Protein AF-A0A109VUZ9-F1 (afdb_monomer_lite)

InterPro domains:
  IPR001166 Hyperglycemic hormone [PR00550] (33-49)
  IPR001166 Hyperglycemic hormone [PR00550] (49-64)
  IPR001166 Hyperglycemic hormone [PR00550] (64-74)
  IPR001262 Hyperglycemic hormone type 2 [PR00549] (26-42)
  IPR001262 Hyperglycemic hormone type 2 [PR00549] (50-62)
  IPR001262 Hyperglycemic hormone type 2 [PR00549] (71-82)
  IPR018251 Crustacean neurohormone, conserved site [PS01250] (56-73)
  IPR031098 Crustacean CHH/MIH/GIH neurohormone family [PF01147] (33-82)
  IPR035957 Crustacean CHH/MIH/GIH neurohormone superfamily [G3DSA:1.10.2010.10] (20-83)
  IPR035957 Crustacean CHH/MIH/GIH neurohormone superfamily [SSF81778] (21-82)

Sequence (83 aa):
LLAVVLLAAHWSSSLQQAAARVINDDCPNLIGNRDLYKKVEWICDDCANIYRITGMASLCRKDCFFNEDFLWCVSAIERSEEM

pLDDT: mean 79.57, std 16.2, range [51.31, 97.44]

Secondary structure (DSSP, 8-state):
-HHHHHHHHHHGGG----------TT-GGGTT-HHHHHHHHHHHHHHHHHH--TTHHHHHTGGGG-SHHHHHHHHHHHHHHT-

Foldseek 3Di:
DVVVVVVVVVVVPPPPPPPPPPPPCQCVPCSVPVVVLVVLLVLQVVLCVQVVDPCLSVVCPPPNNPDVSSVVSVVSVVVVVVD

Structure (mmCIF, N/CA/C/O backbone):
data_AF-A0A109VUZ9-F1
#
_entry.id   AF-A0A109VUZ9-F1
#
loop_
_atom_site.group_PDB
_atom_site.id
_atom_site.type_symbol
_atom_site.label_atom_id
_atom_site.label_alt_id
_atom_site.label_comp_id
_atom_site.label_asym_id
_atom_site.label_entity_id
_atom_site.label_seq_id
_atom_site.pdbx_PDB_ins_code
_atom_site.Cartn_x
_atom_site.Cartn_y
_atom_site.Cartn_z
_atom_site.occupancy
_atom_site.B_iso_or_equiv
_atom_site.auth_seq_id
_atom_site.auth_comp_id
_atom_site.auth_asym_id
_atom_site.auth_atom_id
_atom_site.pdbx_PDB_model_num
ATOM 1 N N . LEU A 1 1 ? 19.842 -53.834 -7.611 1.00 61.84 1 LEU A N 1
ATOM 2 C CA . LEU A 1 1 ? 20.614 -52.569 -7.542 1.00 61.84 1 LEU A CA 1
ATOM 3 C C . LEU A 1 1 ? 19.991 -51.479 -8.414 1.00 61.84 1 LEU A C 1
ATOM 5 O O . LEU A 1 1 ? 19.527 -50.501 -7.853 1.00 61.84 1 LEU A O 1
ATOM 9 N N . LEU A 1 2 ? 19.857 -51.672 -9.733 1.00 62.16 2 LEU A N 1
ATOM 10 C CA . LEU A 1 2 ? 19.236 -50.687 -10.642 1.00 62.16 2 LEU A CA 1
ATOM 11 C C . LEU A 1 2 ? 17.806 -50.269 -10.241 1.00 62.16 2 LEU A C 1
ATOM 13 O O . LEU A 1 2 ? 17.502 -49.085 -10.212 1.00 62.16 2 LEU A O 1
ATOM 17 N N . ALA A 1 3 ? 16.954 -51.217 -9.836 1.00 65.69 3 ALA A N 1
ATOM 18 C CA . ALA A 1 3 ? 15.584 -50.918 -9.400 1.00 65.69 3 ALA A CA 1
ATOM 19 C C . ALA A 1 3 ? 15.512 -50.032 -8.138 1.00 65.69 3 ALA A C 1
ATOM 21 O O . ALA A 1 3 ? 14.611 -49.213 -8.014 1.00 65.69 3 ALA A O 1
ATOM 22 N N . VAL A 1 4 ? 16.488 -50.149 -7.229 1.00 69.19 4 VAL A N 1
ATOM 23 C CA . VAL A 1 4 ? 16.564 -49.325 -6.007 1.00 69.19 4 VAL A CA 1
ATOM 24 C C . VAL A 1 4 ? 16.949 -47.887 -6.358 1.00 69.19 4 VAL A C 1
ATOM 26 O O . VAL A 1 4 ? 16.393 -46.949 -5.799 1.00 69.19 4 VAL A O 1
ATOM 29 N N . VAL A 1 5 ? 17.841 -47.713 -7.339 1.00 69.19 5 VAL A N 1
ATOM 30 C CA . VAL A 1 5 ? 18.246 -46.394 -7.852 1.00 69.19 5 VAL A CA 1
ATOM 31 C C . VAL A 1 5 ? 17.080 -45.697 -8.558 1.00 69.19 5 VAL A C 1
ATOM 33 O O . VAL A 1 5 ? 16.859 -44.510 -8.344 1.00 69.19 5 VAL A O 1
ATOM 36 N N . LEU A 1 6 ? 16.293 -46.435 -9.348 1.00 66.19 6 LEU A N 1
ATOM 37 C CA . LEU A 1 6 ? 15.130 -45.887 -10.056 1.00 66.19 6 LEU A CA 1
ATOM 38 C C . LEU A 1 6 ? 13.995 -45.484 -9.104 1.00 66.19 6 LEU A C 1
ATOM 40 O O . LEU A 1 6 ? 13.360 -44.452 -9.316 1.00 66.19 6 LEU A O 1
ATOM 44 N N . LEU A 1 7 ? 13.769 -46.263 -8.042 1.00 64.94 7 LEU A N 1
ATOM 45 C CA . LEU A 1 7 ? 12.795 -45.932 -7.001 1.00 64.94 7 LEU A CA 1
ATOM 46 C C . LEU A 1 7 ? 13.249 -44.723 -6.175 1.00 64.94 7 LEU A C 1
ATOM 48 O O . LEU A 1 7 ? 12.450 -43.822 -5.948 1.00 64.94 7 LEU A O 1
ATOM 52 N N . ALA A 1 8 ? 14.532 -44.639 -5.810 1.00 62.56 8 ALA A N 1
ATOM 53 C CA . ALA A 1 8 ? 15.080 -43.468 -5.125 1.00 62.56 8 ALA A CA 1
ATOM 54 C C . ALA A 1 8 ? 14.968 -42.188 -5.978 1.00 62.56 8 ALA A C 1
ATOM 56 O O . ALA A 1 8 ? 14.591 -41.138 -5.461 1.00 62.56 8 ALA A O 1
ATOM 57 N N . ALA A 1 9 ? 15.214 -42.285 -7.289 1.00 60.47 9 ALA A N 1
ATOM 58 C CA . ALA A 1 9 ? 15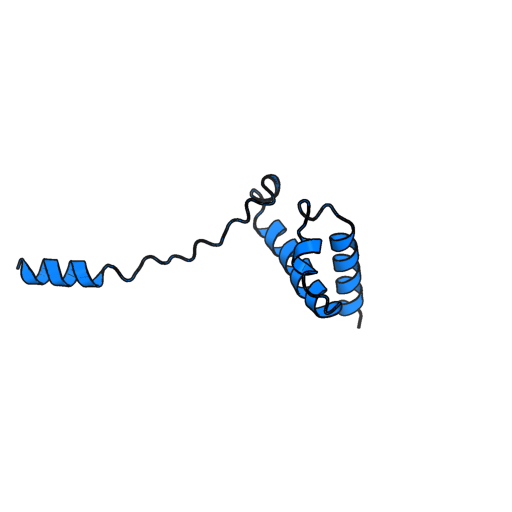.074 -41.165 -8.222 1.00 60.47 9 ALA A CA 1
ATOM 59 C C . ALA A 1 9 ? 13.615 -40.701 -8.409 1.00 60.47 9 ALA A C 1
ATOM 61 O O . ALA A 1 9 ? 13.364 -39.531 -8.689 1.00 60.47 9 ALA A O 1
ATOM 62 N N . HIS A 1 10 ? 12.640 -41.600 -8.237 1.00 57.44 10 HIS A N 1
ATOM 63 C CA . HIS A 1 10 ? 11.215 -41.256 -8.312 1.00 57.44 10 HIS A CA 1
ATOM 64 C C . HIS A 1 10 ? 10.675 -40.559 -7.058 1.00 57.44 10 HIS A C 1
ATOM 66 O O . HIS A 1 10 ? 9.618 -39.943 -7.126 1.00 57.44 10 HIS A O 1
ATOM 72 N N . TRP A 1 11 ? 11.359 -40.668 -5.918 1.00 56.34 11 TRP A N 1
ATOM 73 C CA . TRP A 1 11 ? 10.916 -40.064 -4.654 1.00 56.34 11 TRP A CA 1
ATOM 74 C C . TRP A 1 11 ? 11.573 -38.698 -4.417 1.00 56.34 11 TRP A C 1
ATOM 76 O O . TRP A 1 11 ? 11.120 -37.918 -3.583 1.00 56.34 11 TRP A O 1
ATOM 86 N N . SER A 1 12 ? 12.622 -38.376 -5.179 1.00 56.12 12 SER A N 1
ATOM 87 C CA . SER A 1 12 ? 13.328 -37.093 -5.110 1.00 56.12 12 SER A CA 1
ATOM 88 C C . SER A 1 12 ? 12.643 -35.950 -5.869 1.00 56.12 12 SER A C 1
ATOM 90 O O . SER A 1 12 ? 13.076 -34.808 -5.755 1.00 56.12 12 SER A O 1
ATOM 92 N N . SER A 1 13 ? 11.574 -36.209 -6.626 1.00 54.97 13 SER A N 1
ATOM 93 C CA . SER A 1 13 ? 10.861 -35.181 -7.402 1.00 54.97 13 SER A CA 1
ATOM 94 C C . SER A 1 13 ? 9.897 -34.319 -6.571 1.00 54.97 13 SER A C 1
ATOM 96 O O . SER A 1 13 ? 9.350 -33.352 -7.095 1.00 54.97 13 SER A O 1
ATOM 98 N N . SER A 1 14 ? 9.706 -34.610 -5.280 1.00 58.19 14 SER A N 1
ATOM 99 C CA . SER A 1 14 ? 8.730 -33.904 -4.431 1.00 58.19 14 SER A CA 1
ATOM 100 C C . SER A 1 14 ? 9.306 -32.822 -3.512 1.00 58.19 14 SER A C 1
ATOM 102 O O . SER A 1 14 ? 8.581 -32.332 -2.651 1.00 58.19 14 SER A O 1
ATOM 104 N N . LEU A 1 15 ? 10.567 -32.404 -3.663 1.00 60.16 15 LEU A N 1
AT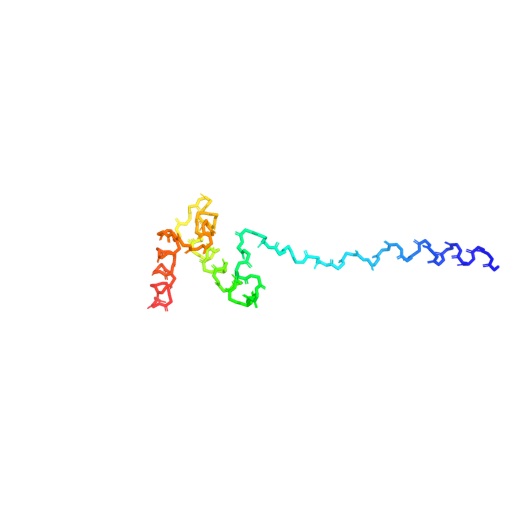OM 105 C CA . LEU A 1 15 ? 11.163 -31.453 -2.716 1.00 60.16 15 LEU A CA 1
ATOM 106 C C . LEU A 1 15 ? 11.901 -30.291 -3.376 1.00 60.16 15 LEU A C 1
ATOM 108 O O . LEU A 1 15 ? 13.068 -30.054 -3.098 1.00 60.16 15 LEU A O 1
ATOM 112 N N . GLN A 1 16 ? 11.211 -29.532 -4.229 1.00 61.53 16 GLN A N 1
ATOM 113 C CA . GLN A 1 16 ? 11.712 -28.220 -4.650 1.00 61.53 16 GLN A CA 1
ATOM 114 C C . GLN A 1 16 ? 10.598 -27.275 -5.120 1.00 61.53 16 GLN A C 1
ATOM 116 O O . GLN A 1 16 ? 10.674 -26.652 -6.170 1.00 61.53 16 GLN A O 1
ATOM 121 N N . GLN A 1 17 ? 9.573 -27.095 -4.291 1.00 54.47 17 GLN A N 1
ATOM 122 C CA . GLN A 1 17 ? 8.876 -25.809 -4.236 1.00 54.47 17 GLN A CA 1
ATOM 123 C C . GLN A 1 17 ? 9.396 -25.059 -3.012 1.00 54.47 17 GLN A C 1
ATOM 125 O O . GLN A 1 17 ? 8.708 -24.867 -2.015 1.00 54.47 17 GLN A O 1
ATOM 130 N N . ALA A 1 18 ? 10.667 -24.653 -3.078 1.00 54.34 18 ALA A N 1
ATOM 131 C CA . ALA A 1 18 ? 11.094 -23.513 -2.287 1.00 54.34 18 ALA A CA 1
ATOM 132 C C . ALA A 1 18 ? 10.219 -22.354 -2.763 1.00 54.34 18 ALA A C 1
ATOM 134 O O . ALA A 1 18 ? 10.274 -22.007 -3.941 1.00 54.34 18 ALA A O 1
ATOM 135 N N . ALA A 1 19 ? 9.363 -21.833 -1.885 1.00 56.03 19 ALA A N 1
ATOM 136 C CA . ALA A 1 19 ? 8.542 -20.669 -2.163 1.00 56.03 19 ALA A CA 1
ATOM 137 C C . ALA A 1 19 ? 9.457 -19.546 -2.668 1.00 56.03 19 ALA A C 1
ATOM 139 O O . ALA A 1 19 ? 10.134 -18.869 -1.886 1.00 56.03 19 ALA A O 1
ATOM 140 N N . ALA A 1 20 ? 9.524 -19.387 -3.989 1.00 53.03 20 ALA A N 1
ATOM 141 C CA . ALA A 1 20 ? 10.054 -18.199 -4.610 1.00 53.03 20 ALA A CA 1
ATOM 142 C C . ALA A 1 20 ? 9.099 -17.095 -4.169 1.00 53.03 20 ALA A C 1
ATOM 144 O O . ALA A 1 20 ? 8.005 -16.945 -4.701 1.00 53.03 20 ALA A O 1
ATOM 145 N N . ARG A 1 21 ? 9.472 -16.407 -3.091 1.00 52.81 21 ARG A N 1
ATOM 146 C CA . ARG A 1 21 ? 8.847 -15.156 -2.670 1.00 52.81 21 ARG A CA 1
ATOM 147 C C . ARG A 1 21 ? 8.946 -14.276 -3.903 1.00 52.81 21 ARG A C 1
ATOM 149 O O . ARG A 1 21 ? 10.064 -13.930 -4.283 1.00 52.81 21 ARG A O 1
ATOM 156 N N . VAL A 1 22 ? 7.813 -14.063 -4.566 1.00 51.31 22 VAL A N 1
ATOM 157 C CA . VAL A 1 22 ? 7.692 -13.201 -5.737 1.00 51.31 22 VAL A CA 1
ATOM 158 C C . VAL A 1 22 ? 8.363 -11.893 -5.351 1.00 51.31 22 VAL A C 1
ATOM 160 O O . VAL A 1 22 ? 7.927 -11.206 -4.432 1.00 51.31 22 VAL A O 1
ATOM 163 N N . ILE A 1 23 ? 9.515 -11.624 -5.954 1.00 54.75 23 ILE A N 1
ATOM 164 C CA . ILE A 1 23 ? 10.109 -10.300 -5.888 1.00 54.75 23 ILE A CA 1
ATOM 165 C C . ILE A 1 23 ? 9.207 -9.505 -6.822 1.00 54.75 23 ILE A C 1
ATOM 167 O O . ILE A 1 23 ? 9.215 -9.760 -8.022 1.00 54.75 23 ILE A O 1
ATOM 171 N N . ASN A 1 24 ? 8.337 -8.660 -6.266 1.00 58.19 24 ASN A N 1
ATOM 172 C CA . ASN A 1 24 ? 7.557 -7.736 -7.077 1.00 58.19 24 ASN A CA 1
ATOM 173 C C . ASN A 1 24 ? 8.554 -6.791 -7.759 1.00 58.19 24 ASN A C 1
ATOM 175 O O . ASN A 1 24 ? 9.103 -5.886 -7.127 1.00 58.19 24 ASN A O 1
ATOM 179 N N . ASP A 1 25 ? 8.809 -7.043 -9.043 1.00 61.84 25 ASP A N 1
ATOM 180 C CA . ASP A 1 25 ? 9.668 -6.227 -9.908 1.00 61.84 25 ASP A CA 1
ATOM 181 C C . ASP A 1 25 ? 9.051 -4.852 -10.213 1.00 61.84 25 ASP A C 1
ATOM 183 O O . ASP A 1 25 ? 9.683 -4.021 -10.862 1.00 61.84 25 ASP A O 1
ATOM 187 N N . ASP A 1 26 ? 7.847 -4.578 -9.700 1.00 68.44 26 ASP A N 1
ATOM 188 C CA . ASP A 1 26 ? 7.158 -3.294 -9.835 1.00 68.44 26 ASP A CA 1
ATOM 189 C C . ASP A 1 26 ? 8.021 -2.127 -9.333 1.00 68.44 26 ASP A C 1
ATOM 191 O O . ASP A 1 26 ? 7.908 -1.017 -9.849 1.00 68.44 26 ASP A O 1
ATOM 195 N N . CYS A 1 27 ? 8.913 -2.379 -8.361 1.00 79.31 27 CYS A N 1
ATOM 196 C CA . CYS A 1 27 ? 9.721 -1.351 -7.705 1.00 79.31 27 CYS A CA 1
ATOM 197 C C . CYS A 1 27 ? 11.217 -1.662 -7.662 1.00 79.31 27 CYS A C 1
ATOM 199 O O . CYS A 1 27 ? 11.746 -2.001 -6.598 1.00 79.31 27 CYS A O 1
ATOM 201 N N . PRO A 1 28 ? 11.941 -1.461 -8.782 1.00 70.88 28 PRO A N 1
ATOM 202 C CA . PRO A 1 28 ? 13.334 -1.881 -8.927 1.00 70.88 28 PRO A CA 1
ATOM 203 C C . PRO A 1 28 ? 14.280 -1.247 -7.897 1.00 70.88 28 PRO A C 1
ATOM 205 O O . PRO A 1 28 ? 15.198 -1.902 -7.409 1.00 70.88 28 PRO A O 1
ATOM 20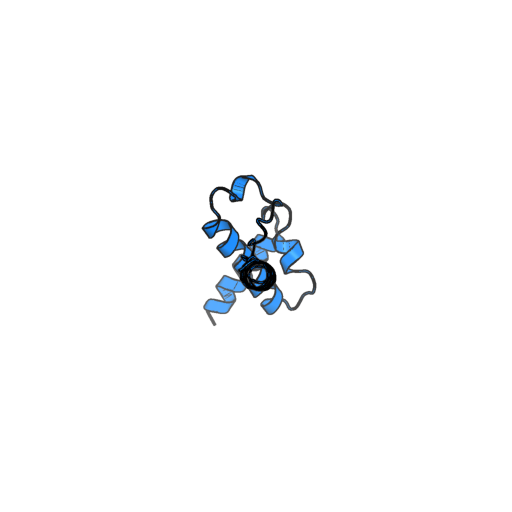8 N N . ASN A 1 29 ? 14.020 -0.001 -7.490 1.00 67.50 29 ASN A N 1
ATOM 209 C CA . ASN A 1 29 ? 14.839 0.702 -6.495 1.00 67.50 29 ASN A CA 1
ATOM 210 C C . ASN A 1 29 ? 14.598 0.219 -5.052 1.00 67.50 29 ASN A C 1
ATOM 212 O O . ASN A 1 29 ? 15.468 0.390 -4.200 1.00 67.50 29 ASN A O 1
ATOM 216 N N . LEU A 1 30 ? 13.449 -0.409 -4.764 1.00 65.69 30 LEU A N 1
ATOM 217 C CA . LEU A 1 30 ? 13.140 -0.979 -3.445 1.00 65.69 30 LEU A CA 1
ATOM 218 C C . LEU A 1 30 ? 13.657 -2.419 -3.286 1.00 65.69 30 LEU A C 1
ATOM 220 O O . LEU A 1 30 ? 13.721 -2.918 -2.163 1.00 65.69 30 LEU A O 1
ATOM 224 N N . ILE A 1 31 ? 14.105 -3.071 -4.368 1.00 61.03 31 ILE A N 1
ATOM 225 C CA . ILE A 1 31 ? 14.657 -4.441 -4.347 1.00 61.03 31 ILE A CA 1
ATOM 226 C C . ILE A 1 31 ? 15.873 -4.552 -3.408 1.00 61.03 31 ILE A C 1
ATOM 228 O O . ILE A 1 31 ? 16.070 -5.590 -2.770 1.00 61.03 31 ILE A O 1
ATOM 232 N N . GLY A 1 32 ? 16.656 -3.474 -3.271 1.00 67.50 32 GLY A N 1
ATOM 233 C CA . GLY A 1 32 ? 17.798 -3.400 -2.353 1.00 67.50 32 GLY A CA 1
ATOM 234 C C . GLY A 1 32 ? 17.416 -3.373 -0.868 1.00 67.50 32 GLY A C 1
ATOM 235 O O . GLY A 1 32 ? 18.258 -3.660 -0.020 1.00 67.50 32 GLY A O 1
ATOM 236 N N . ASN A 1 33 ? 16.154 -3.077 -0.542 1.00 75.81 33 ASN A N 1
ATOM 237 C CA . ASN A 1 33 ? 15.643 -3.026 0.824 1.00 75.81 33 ASN A CA 1
ATOM 238 C C . ASN A 1 33 ? 14.306 -3.776 0.932 1.00 75.81 33 ASN A C 1
ATOM 240 O O . ASN A 1 33 ? 13.229 -3.194 1.069 1.00 75.81 33 ASN A O 1
ATOM 244 N N . ARG A 1 34 ? 14.393 -5.110 0.878 1.00 80.06 34 ARG A N 1
ATOM 245 C CA . ARG A 1 34 ? 13.232 -6.015 0.955 1.00 80.06 34 ARG A CA 1
ATOM 246 C C . ARG A 1 34 ? 12.400 -5.829 2.223 1.00 80.06 34 ARG A C 1
ATOM 248 O O . ARG A 1 34 ? 11.197 -6.071 2.193 1.00 80.06 34 ARG A O 1
ATOM 255 N N . ASP A 1 35 ? 13.025 -5.421 3.323 1.00 84.31 35 ASP A N 1
ATOM 256 C CA . ASP A 1 35 ? 12.321 -5.186 4.583 1.00 84.31 35 ASP A CA 1
ATOM 257 C C . ASP A 1 35 ? 11.494 -3.902 4.530 1.00 84.31 35 ASP A C 1
ATOM 259 O O . ASP A 1 35 ? 10.381 -3.874 5.051 1.00 84.31 35 ASP A O 1
ATOM 263 N N . LEU A 1 36 ? 11.991 -2.861 3.855 1.00 85.50 36 LEU A N 1
ATOM 264 C CA . LEU A 1 36 ? 11.214 -1.650 3.609 1.00 85.50 36 LEU A CA 1
ATOM 265 C C . LEU A 1 36 ? 10.008 -1.942 2.717 1.00 85.50 36 LEU A C 1
ATOM 267 O O . LEU A 1 36 ? 8.905 -1.541 3.074 1.00 85.50 36 LEU A O 1
ATOM 271 N N . TYR A 1 37 ? 10.200 -2.678 1.616 1.00 88.19 37 TYR A N 1
ATOM 272 C CA . TYR A 1 37 ? 9.104 -3.037 0.709 1.00 88.19 37 TYR A CA 1
ATOM 273 C C . TYR A 1 37 ? 7.966 -3.760 1.444 1.00 88.19 37 TYR A C 1
ATOM 275 O O . TYR A 1 37 ? 6.809 -3.378 1.316 1.00 88.19 37 TYR A O 1
ATOM 283 N N . LYS A 1 38 ? 8.288 -4.747 2.289 1.00 88.56 38 LYS A N 1
ATOM 284 C CA . LYS A 1 38 ? 7.272 -5.465 3.076 1.00 88.56 38 LYS A CA 1
ATOM 285 C C . LYS A 1 38 ? 6.493 -4.563 4.028 1.00 88.56 38 LYS A C 1
ATOM 287 O O . LYS A 1 38 ? 5.300 -4.762 4.207 1.00 88.56 38 LYS A O 1
ATOM 292 N N . LYS A 1 39 ? 7.156 -3.583 4.650 1.00 90.50 39 LYS A N 1
ATOM 293 C CA . LYS A 1 39 ? 6.482 -2.644 5.558 1.00 90.50 39 LYS A CA 1
ATOM 294 C C . LYS A 1 39 ? 5.443 -1.810 4.817 1.00 90.50 39 LYS A C 1
ATOM 296 O O . LYS A 1 39 ? 4.324 -1.674 5.295 1.00 90.50 39 LYS A O 1
ATOM 301 N N . VAL A 1 40 ? 5.805 -1.269 3.654 1.00 92.44 40 VAL A N 1
ATOM 302 C CA . VAL A 1 40 ? 4.878 -0.456 2.853 1.00 92.44 40 VAL A CA 1
ATOM 303 C C . VAL A 1 40 ? 3.791 -1.301 2.184 1.00 92.44 40 VAL A C 1
ATOM 305 O O . VAL A 1 40 ? 2.666 -0.840 2.034 1.00 92.44 40 VAL A O 1
ATOM 308 N N . GLU A 1 41 ? 4.081 -2.561 1.859 1.00 93.06 41 GLU A N 1
ATOM 309 C CA . GLU A 1 41 ? 3.082 -3.528 1.401 1.00 93.06 41 GLU A CA 1
ATOM 310 C C . GLU A 1 41 ? 2.037 -3.833 2.488 1.00 93.06 41 GLU A C 1
ATOM 312 O O . GLU A 1 41 ? 0.843 -3.759 2.203 1.00 93.06 41 GLU A O 1
ATOM 317 N N . TRP A 1 42 ? 2.460 -4.075 3.736 1.00 93.69 42 TRP A N 1
ATOM 318 C CA . TRP A 1 42 ? 1.540 -4.291 4.862 1.00 93.69 42 TRP A CA 1
ATOM 319 C C . TRP A 1 42 ? 0.633 -3.090 5.130 1.00 93.69 42 TRP A C 1
ATOM 321 O O . TRP A 1 42 ? -0.560 -3.276 5.349 1.00 93.69 42 TRP A O 1
ATOM 331 N N . ILE A 1 43 ? 1.158 -1.865 5.010 1.00 95.69 43 ILE A N 1
ATOM 332 C CA . ILE A 1 43 ? 0.344 -0.641 5.089 1.00 95.69 43 ILE A CA 1
ATOM 333 C C . ILE A 1 43 ? -0.804 -0.682 4.068 1.00 95.69 43 ILE A C 1
ATOM 335 O O . ILE A 1 43 ? -1.948 -0.363 4.387 1.00 95.69 43 ILE A O 1
ATOM 339 N N . CYS A 1 44 ? -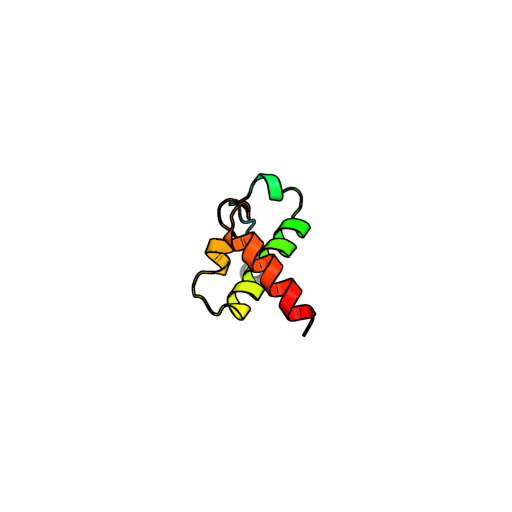0.530 -1.097 2.832 1.00 96.19 44 CYS A N 1
ATOM 340 C CA . CYS A 1 44 ? -1.556 -1.165 1.795 1.00 96.19 44 CYS A CA 1
ATOM 341 C C . CYS A 1 44 ? -2.618 -2.243 2.066 1.00 96.19 44 CYS A C 1
ATOM 343 O O . CYS A 1 44 ? -3.796 -2.026 1.765 1.00 96.19 44 CYS A O 1
ATOM 345 N N . ASP A 1 45 ? -2.221 -3.384 2.626 1.00 94.75 45 ASP A N 1
ATOM 346 C CA . ASP A 1 45 ? -3.141 -4.481 2.933 1.00 94.75 45 ASP A CA 1
ATOM 347 C C . ASP A 1 45 ? -4.051 -4.142 4.130 1.00 94.75 45 ASP A C 1
ATOM 349 O O . ASP A 1 45 ? -5.267 -4.345 4.052 1.00 94.75 45 ASP A O 1
ATOM 353 N N . ASP A 1 46 ? -3.512 -3.533 5.191 1.00 94.88 46 ASP A N 1
ATOM 354 C CA . ASP A 1 46 ? -4.304 -3.083 6.346 1.00 94.88 46 ASP A CA 1
ATOM 355 C C . ASP A 1 46 ? -5.259 -1.948 5.965 1.00 94.88 46 ASP A C 1
ATOM 357 O O . ASP A 1 46 ? -6.451 -1.974 6.285 1.00 94.88 46 ASP A O 1
ATOM 361 N N . CYS A 1 47 ? -4.776 -0.990 5.176 1.00 95.75 47 CYS A N 1
ATOM 362 C CA . CYS A 1 47 ? -5.589 0.093 4.636 1.00 95.75 47 CYS A CA 1
ATOM 363 C C . CYS A 1 47 ? -6.787 -0.408 3.814 1.00 95.75 47 CYS A C 1
ATOM 365 O O . CYS A 1 47 ? -7.897 0.126 3.931 1.00 95.75 47 CYS A O 1
ATOM 367 N N . ALA A 1 48 ? -6.603 -1.459 3.007 1.00 95.25 48 ALA A N 1
ATOM 368 C CA . ALA A 1 48 ? -7.696 -2.056 2.245 1.00 95.25 48 ALA A CA 1
ATOM 369 C C . ALA A 1 48 ? -8.801 -2.615 3.158 1.00 95.25 48 ALA A C 1
ATOM 371 O O . ALA A 1 48 ? -9.984 -2.526 2.812 1.00 95.25 48 ALA A O 1
ATOM 372 N N . ASN A 1 49 ? -8.436 -3.115 4.342 1.00 92.75 49 ASN A N 1
ATOM 373 C CA . ASN A 1 49 ? -9.389 -3.569 5.354 1.00 92.75 49 ASN A CA 1
ATOM 374 C C . ASN A 1 49 ? -10.095 -2.400 6.061 1.00 92.75 49 ASN A C 1
ATOM 376 O O . ASN A 1 49 ? -11.297 -2.499 6.323 1.00 92.75 49 ASN A O 1
ATOM 380 N N . ILE A 1 50 ? -9.390 -1.292 6.323 1.00 93.19 50 ILE A N 1
ATOM 381 C CA . ILE A 1 50 ? -9.956 -0.083 6.949 1.00 93.19 50 ILE A CA 1
ATOM 382 C C . ILE A 1 50 ? -11.016 0.552 6.042 1.00 93.19 50 ILE A C 1
ATOM 384 O O . ILE A 1 50 ? -12.159 0.749 6.458 1.00 93.19 50 ILE A O 1
ATOM 388 N N . TYR A 1 51 ? -10.664 0.839 4.786 1.00 93.25 51 TYR A N 1
ATOM 389 C CA . TYR A 1 51 ? -11.581 1.495 3.850 1.00 93.25 51 TYR A CA 1
ATOM 390 C C . TYR A 1 51 ? -12.617 0.545 3.246 1.00 93.25 51 TYR A C 1
ATOM 392 O O . TYR A 1 51 ? -13.658 1.001 2.773 1.00 93.25 51 TYR A O 1
ATOM 400 N N . ARG A 1 52 ? -12.355 -0.770 3.257 1.00 92.81 52 ARG A N 1
ATOM 401 C CA . ARG A 1 52 ? -13.204 -1.807 2.640 1.00 92.81 52 ARG A CA 1
ATOM 402 C C . ARG A 1 52 ? -13.453 -1.579 1.143 1.00 92.81 52 ARG A C 1
ATOM 404 O O . ARG A 1 52 ? -14.505 -1.938 0.618 1.00 92.81 52 ARG A O 1
ATOM 411 N N . ILE A 1 53 ? -12.480 -0.987 0.450 1.00 90.94 53 ILE A N 1
ATOM 412 C CA . ILE A 1 53 ? -12.539 -0.709 -0.989 1.00 90.94 53 ILE A CA 1
ATOM 413 C C . ILE A 1 53 ? -11.813 -1.821 -1.750 1.00 90.94 53 ILE A C 1
ATOM 415 O O . ILE A 1 53 ? -10.627 -2.084 -1.537 1.00 90.94 53 ILE A O 1
ATOM 419 N N . THR A 1 54 ? -12.513 -2.466 -2.684 1.00 92.69 54 THR A N 1
ATOM 420 C CA . THR A 1 54 ? -11.910 -3.468 -3.570 1.00 92.69 54 THR A CA 1
ATOM 421 C C . THR A 1 54 ? -10.827 -2.829 -4.438 1.00 92.69 54 THR A C 1
ATOM 423 O O . THR A 1 54 ? -11.064 -1.821 -5.095 1.00 92.69 54 THR A O 1
ATOM 426 N N . GLY A 1 55 ? -9.634 -3.426 -4.457 1.00 93.31 55 GLY A N 1
ATOM 427 C CA . GLY A 1 55 ? -8.500 -2.921 -5.236 1.00 93.31 55 GLY A CA 1
ATOM 428 C C . GLY A 1 55 ? -7.677 -1.829 -4.547 1.00 93.31 55 GLY A C 1
ATOM 429 O O . GLY A 1 55 ? -6.660 -1.428 -5.106 1.00 93.31 55 GLY A O 1
ATOM 430 N N . MET A 1 56 ? -8.034 -1.404 -3.327 1.00 95.56 56 MET A N 1
ATOM 431 C CA . MET A 1 56 ? -7.296 -0.361 -2.597 1.00 95.56 56 MET A CA 1
ATOM 432 C C . MET A 1 56 ? -5.815 -0.703 -2.417 1.00 95.56 56 MET A C 1
ATOM 434 O O . MET A 1 56 ? -4.952 0.125 -2.683 1.00 95.56 56 MET A O 1
ATOM 438 N N . ALA A 1 57 ? -5.504 -1.953 -2.063 1.00 94.94 57 ALA A N 1
ATOM 439 C CA . ALA A 1 57 ? -4.122 -2.401 -1.921 1.00 94.94 57 ALA A CA 1
ATOM 440 C C . ALA A 1 57 ? -3.323 -2.267 -3.236 1.00 94.94 57 ALA A C 1
ATOM 442 O O . ALA A 1 57 ? -2.137 -1.952 -3.221 1.00 94.94 57 ALA A O 1
ATOM 443 N N . SER A 1 58 ? -3.978 -2.453 -4.389 1.00 94.50 58 SER A N 1
ATOM 444 C CA . SER A 1 58 ? -3.348 -2.272 -5.702 1.00 94.50 58 SER A CA 1
ATOM 445 C C . SER A 1 58 ? -3.121 -0.801 -6.043 1.00 94.50 58 SER A C 1
ATOM 447 O O . SER A 1 58 ? -2.089 -0.483 -6.625 1.00 94.50 58 SER A O 1
ATOM 449 N N . LEU A 1 59 ? -4.069 0.080 -5.706 1.00 95.25 59 LEU A N 1
ATOM 450 C CA . LEU A 1 59 ? -3.921 1.529 -5.888 1.00 95.25 59 LEU A CA 1
ATOM 451 C C . LEU A 1 59 ? -2.799 2.068 -4.997 1.00 95.25 59 LEU A C 1
ATOM 453 O O . LEU A 1 59 ? -1.896 2.742 -5.477 1.00 95.25 59 LEU A O 1
ATOM 457 N N . CYS A 1 60 ? -2.781 1.648 -3.735 1.00 96.62 60 CYS A N 1
ATOM 458 C CA . CYS A 1 60 ? -1.757 2.012 -2.763 1.00 96.62 60 CYS A CA 1
ATOM 459 C C . CYS A 1 60 ? -0.335 1.629 -3.219 1.00 96.62 60 CYS A C 1
ATOM 461 O O . CYS A 1 60 ? 0.588 2.435 -3.105 1.00 96.62 60 CYS A O 1
ATOM 463 N N . ARG A 1 61 ? -0.151 0.440 -3.814 1.00 94.69 61 ARG A N 1
ATOM 464 C CA . ARG A 1 61 ? 1.152 -0.017 -4.343 1.00 94.69 61 ARG A CA 1
ATOM 465 C C . ARG A 1 61 ? 1.573 0.635 -5.667 1.00 94.69 61 ARG A C 1
ATOM 467 O O . ARG A 1 61 ? 2.714 0.447 -6.094 1.00 94.69 61 ARG A O 1
ATOM 474 N N . LYS A 1 62 ? 0.682 1.374 -6.335 1.00 93.38 62 LYS A N 1
ATOM 475 C CA . LYS A 1 62 ? 0.928 1.960 -7.660 1.00 93.38 62 LYS A CA 1
ATOM 476 C C . LYS A 1 62 ? 2.124 2.916 -7.641 1.00 93.38 62 LYS A C 1
ATOM 478 O O . LYS A 1 62 ? 2.406 3.543 -6.625 1.00 93.38 62 LYS A O 1
ATOM 483 N N . ASP A 1 63 ? 2.829 3.035 -8.765 1.00 92.12 63 ASP A N 1
ATOM 484 C CA . ASP A 1 63 ? 3.933 3.990 -8.940 1.00 92.12 63 ASP A CA 1
ATOM 485 C C . ASP A 1 63 ? 4.974 3.899 -7.806 1.00 92.12 63 ASP A C 1
ATOM 487 O O . ASP A 1 63 ? 5.560 4.889 -7.380 1.00 92.12 63 ASP A O 1
ATOM 491 N N . CYS A 1 64 ? 5.179 2.691 -7.274 1.00 91.88 64 CYS A N 1
ATOM 492 C CA . CYS A 1 64 ? 6.063 2.422 -6.144 1.00 91.88 64 CYS A CA 1
ATOM 493 C C . CYS A 1 64 ? 5.778 3.218 -4.888 1.00 91.88 64 CYS A C 1
ATOM 495 O O . CYS A 1 64 ? 6.694 3.785 -4.288 1.00 91.88 64 CYS A O 1
ATOM 497 N N . PHE A 1 65 ? 4.510 3.211 -4.477 1.00 93.69 65 PHE A N 1
ATOM 498 C CA . PHE A 1 65 ? 4.034 3.928 -3.294 1.00 93.69 65 PHE A CA 1
ATOM 499 C C . PHE A 1 65 ? 4.198 5.455 -3.424 1.00 93.69 65 PHE A C 1
ATOM 501 O O . PHE A 1 65 ? 3.983 6.188 -2.462 1.00 93.69 65 PHE A O 1
ATOM 508 N N . PHE A 1 66 ? 4.563 5.957 -4.613 1.00 93.12 66 PHE A N 1
ATOM 509 C CA . PHE A 1 66 ? 4.697 7.380 -4.913 1.00 93.12 66 PHE A CA 1
ATOM 510 C C . PHE A 1 6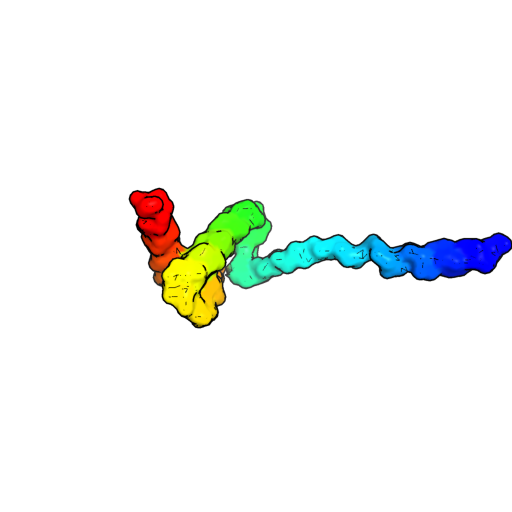6 ? 3.387 7.930 -5.483 1.00 93.12 66 PHE A C 1
ATOM 512 O O . PHE A 1 66 ? 3.303 8.385 -6.623 1.00 93.12 66 PHE A O 1
ATOM 519 N N . ASN A 1 67 ? 2.332 7.832 -4.682 1.00 95.38 67 ASN A N 1
ATOM 520 C CA . ASN A 1 67 ? 0.985 8.250 -5.041 1.00 95.38 67 ASN A CA 1
ATOM 521 C C . ASN A 1 67 ? 0.236 8.746 -3.791 1.00 95.38 67 ASN A C 1
ATOM 523 O O . ASN A 1 67 ? 0.672 8.523 -2.659 1.00 95.38 67 ASN A O 1
ATOM 527 N N . GLU A 1 68 ? -0.890 9.431 -3.993 1.00 97.44 68 GLU A N 1
ATOM 528 C CA . GLU A 1 68 ? -1.700 9.930 -2.879 1.00 97.44 68 GLU A CA 1
ATOM 529 C C . GLU A 1 68 ? -2.382 8.797 -2.103 1.00 97.44 68 GLU A C 1
ATOM 531 O O . GLU A 1 68 ? -2.444 8.872 -0.880 1.00 97.44 68 GLU A O 1
ATOM 536 N N . ASP A 1 69 ? -2.816 7.717 -2.759 1.00 96.94 69 ASP A N 1
ATOM 537 C CA . ASP A 1 69 ? -3.487 6.587 -2.101 1.00 96.94 69 ASP A CA 1
ATOM 538 C C . ASP A 1 69 ? -2.628 5.984 -0.972 1.00 96.94 69 ASP A C 1
ATOM 540 O O . ASP A 1 69 ? -3.141 5.667 0.103 1.00 96.94 69 ASP A O 1
ATOM 544 N N . PHE A 1 70 ? -1.308 5.900 -1.165 1.00 97.25 70 PHE A N 1
ATOM 545 C CA . PHE A 1 70 ? -0.367 5.467 -0.133 1.00 97.25 70 PHE A CA 1
ATOM 546 C C . PHE A 1 70 ? -0.354 6.413 1.078 1.00 97.25 70 PHE A C 1
ATOM 548 O O . PHE A 1 70 ? -0.397 5.951 2.218 1.00 97.25 70 PHE A O 1
ATOM 555 N N . LEU A 1 71 ? -0.352 7.732 0.859 1.00 97.12 71 LEU A N 1
ATOM 556 C CA . LEU A 1 71 ? -0.389 8.720 1.947 1.00 97.12 71 LEU A CA 1
ATOM 557 C C . LEU A 1 71 ? -1.693 8.636 2.748 1.00 97.12 71 LEU A C 1
ATOM 559 O O . LEU A 1 71 ? -1.681 8.744 3.976 1.00 97.12 71 LEU A O 1
ATOM 563 N N . TRP A 1 72 ? -2.815 8.412 2.064 1.00 96.00 72 TRP A N 1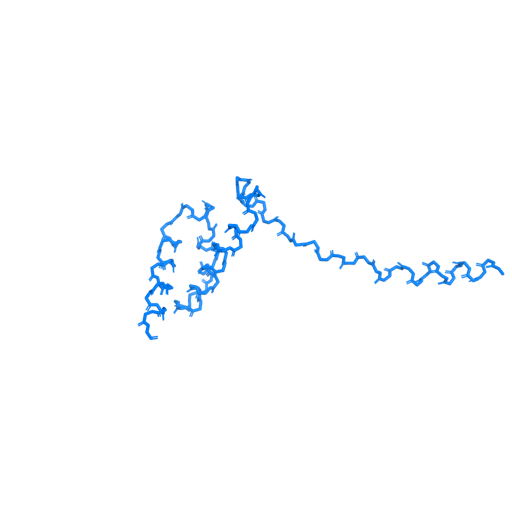
ATOM 564 C CA . TRP A 1 72 ? -4.110 8.225 2.714 1.00 96.00 72 TRP A CA 1
ATOM 565 C C . TRP A 1 72 ? -4.115 6.946 3.553 1.00 96.00 72 TRP A C 1
ATOM 567 O O . TRP A 1 72 ? -4.598 6.963 4.685 1.00 96.00 72 TRP A O 1
ATOM 577 N N . CYS A 1 73 ? -3.510 5.869 3.048 1.00 97.12 73 CYS A N 1
ATOM 578 C CA . CYS A 1 73 ? -3.348 4.623 3.789 1.00 97.12 73 CYS A CA 1
ATOM 579 C C . CYS A 1 73 ? -2.500 4.771 5.054 1.00 97.12 73 CYS A C 1
ATOM 581 O O . CYS A 1 73 ? -2.906 4.276 6.104 1.00 97.12 73 CYS A O 1
ATOM 583 N N . VAL A 1 74 ? -1.372 5.486 4.992 1.00 96.62 74 VAL A N 1
ATOM 584 C CA . VAL A 1 74 ? -0.564 5.786 6.188 1.00 96.62 74 VAL A CA 1
ATOM 585 C C . VAL A 1 74 ? -1.407 6.531 7.226 1.00 96.62 74 VAL A C 1
ATOM 587 O O . VAL A 1 74 ? -1.484 6.102 8.375 1.00 96.62 74 VAL A O 1
ATOM 590 N N . SER A 1 75 ? -2.120 7.583 6.809 1.00 95.81 75 SER A N 1
ATOM 591 C CA . SER A 1 75 ? -2.958 8.367 7.725 1.00 95.81 75 SER A CA 1
ATOM 592 C C . SER A 1 75 ? -4.115 7.559 8.325 1.00 95.81 75 SER A C 1
ATOM 594 O O . SER A 1 75 ? -4.502 7.791 9.471 1.00 95.81 75 SER A O 1
ATOM 596 N N . ALA A 1 76 ? -4.685 6.619 7.570 1.00 93.62 76 ALA A N 1
ATOM 597 C CA . ALA A 1 76 ? -5.759 5.757 8.050 1.00 93.62 76 ALA A CA 1
ATOM 598 C C . ALA A 1 76 ? -5.285 4.799 9.151 1.00 93.62 76 ALA A C 1
ATOM 600 O O . ALA A 1 76 ? -5.998 4.622 10.136 1.00 93.62 76 ALA A O 1
ATOM 601 N N . ILE A 1 77 ? -4.086 4.228 8.996 1.00 92.31 77 ILE A N 1
ATOM 602 C CA . ILE A 1 77 ? -3.493 3.316 9.982 1.00 92.31 77 ILE A CA 1
ATOM 603 C C . ILE A 1 77 ? -3.087 4.066 11.249 1.00 92.31 77 ILE A C 1
ATOM 605 O O . ILE A 1 77 ? -3.406 3.625 12.347 1.00 92.31 77 ILE A O 1
ATOM 609 N N . GLU A 1 78 ? -2.441 5.228 11.125 1.00 90.69 78 GLU A N 1
ATOM 610 C CA . GLU A 1 78 ? -2.063 6.031 12.299 1.00 90.69 78 GLU A CA 1
ATOM 611 C C . GLU A 1 78 ? -3.279 6.344 13.182 1.00 90.69 78 GLU A C 1
ATOM 613 O O . GLU A 1 78 ? -3.222 6.197 14.399 1.00 90.69 78 GLU A O 1
ATOM 618 N N . ARG A 1 79 ? -4.418 6.678 12.566 1.00 83.81 79 ARG A N 1
ATOM 619 C CA . ARG A 1 79 ? -5.674 6.942 13.284 1.00 83.81 79 ARG A CA 1
ATOM 620 C C . ARG A 1 79 ? -6.333 5.691 13.858 1.00 83.81 79 ARG A C 1
ATOM 622 O O . ARG A 1 79 ? -7.095 5.815 14.812 1.00 83.81 79 ARG A O 1
ATOM 629 N N . SER A 1 80 ? -6.118 4.511 13.271 1.00 81.62 80 SER A N 1
ATOM 630 C CA . SER A 1 80 ? -6.674 3.269 13.821 1.00 81.62 80 SER A CA 1
ATOM 631 C C . SER A 1 80 ? -5.921 2.794 15.057 1.00 81.62 80 SER A C 1
ATOM 633 O O . SER A 1 80 ? -6.546 2.219 15.939 1.00 81.62 80 SER A O 1
ATOM 635 N N . GLU A 1 81 ? -4.615 3.057 15.140 1.00 76.06 81 GLU A N 1
ATOM 636 C CA . GLU A 1 81 ? -3.788 2.701 16.304 1.00 76.06 81 GLU A CA 1
ATOM 637 C C . GLU A 1 81 ? -4.045 3.610 17.524 1.00 76.06 81 GLU A C 1
ATOM 639 O O . GLU A 1 81 ? -3.751 3.232 18.655 1.00 76.06 81 GLU A O 1
ATOM 644 N N . GLU A 1 82 ? -4.598 4.810 17.314 1.00 69.75 82 GLU A N 1
ATOM 645 C CA . GLU A 1 82 ? -4.966 5.756 18.382 1.00 69.75 82 GLU A CA 1
ATOM 646 C C . GLU A 1 82 ? -6.279 5.403 19.111 1.00 69.75 82 GLU A C 1
ATOM 648 O O . GLU A 1 82 ? -6.641 6.078 20.080 1.00 69.75 82 GLU A O 1
ATOM 653 N N . MET A 1 83 ? -7.009 4.389 18.639 1.00 53.41 83 MET A N 1
ATOM 654 C CA . MET A 1 83 ? -8.393 4.098 19.028 1.00 53.41 83 MET A CA 1
ATOM 655 C C . MET A 1 83 ? -8.538 2.898 19.967 1.00 53.41 83 MET A C 1
ATOM 657 O O . MET A 1 83 ? -7.794 1.906 19.817 1.00 53.41 83 MET A O 1
#

Radius of gyration: 20.85 Å; chains: 1; bounding box: 34×62×30 Å

Organism: Scylla paramamosain (NCBI:txid85552)